Protein AF-U3TT16-F1 (afdb_monomer)

Secondary structure (DSSP, 8-state):
--------------TTSPPPP-----TTSS-HHHHHHHHHHHHHTSHHHHHHHHHT-GGG--SS--SS-----PPP-

Radius of gyration: 17.25 Å; Cα contacts (8 Å, |Δi|>4): 35; chains: 1; bounding box: 38×57×32 Å

Sequence (77 aa):
MESGFARANKIVGHGPFRAWVAVTTKKGNGLDVALQQAINGAIAGGQYRQVLARWGEEGEAVEISQVNPPGIVYQEN

Solvent-accessible surface area (backbone atoms only — not comparable to full-atom values): 5472 Å² total; per-resi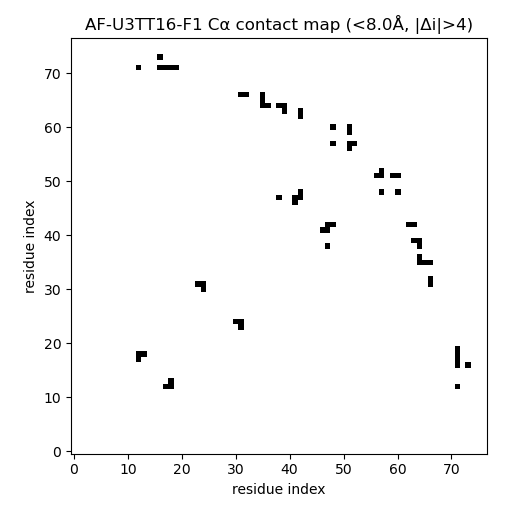due (Å²): 142,82,85,77,82,74,81,73,81,75,83,89,65,57,85,94,54,79,70,87,87,81,90,87,76,69,88,91,69,76,51,65,66,58,50,36,52,53,50,39,48,33,48,77,70,43,54,48,57,55,54,26,60,74,71,74,42,62,89,73,66,72,94,66,64,71,83,85,64,86,72,83,82,80,83,83,130

Foldseek 3Di:
DDPDPPPPPDDQDDPPWDFDDDDDDDPPPPCQVVVQVVVQVCLVVCVVVVVCVVVVNNVNDDNGDDRPDDGTDDDDD

pLDDT: mean 87.63, std 15.42, range [42.97, 98.69]

Structure (mmCIF, N/CA/C/O backbone):
data_AF-U3TT16-F1
#
_entry.id   AF-U3TT16-F1
#
loop_
_atom_site.group_PDB
_atom_site.id
_atom_site.type_symbol
_atom_site.label_atom_id
_atom_site.label_alt_id
_atom_site.label_comp_id
_atom_site.label_asym_id
_atom_site.label_entity_id
_atom_site.label_seq_id
_atom_site.pdbx_PDB_ins_code
_atom_site.Cartn_x
_atom_site.Cartn_y
_atom_site.Cartn_z
_atom_site.occupancy
_atom_site.B_iso_or_equiv
_atom_site.auth_seq_id
_atom_site.auth_comp_id
_atom_site.auth_asym_id
_atom_site.auth_atom_id
_atom_site.pdbx_PDB_model_num
ATOM 1 N N . MET A 1 1 ? 2.738 45.850 12.082 1.00 44.69 1 MET A N 1
ATOM 2 C CA . MET A 1 1 ? 1.904 44.641 12.216 1.00 44.69 1 MET A CA 1
ATOM 3 C C . MET A 1 1 ? 1.643 44.125 10.819 1.00 44.69 1 MET A C 1
ATOM 5 O O . MET A 1 1 ? 0.804 44.710 10.170 1.00 44.69 1 MET A O 1
ATOM 9 N N . GLU A 1 2 ? 2.403 43.131 10.359 1.00 42.97 2 GLU A N 1
ATOM 10 C CA . GLU A 1 2 ? 2.031 42.167 9.308 1.00 42.97 2 GLU A CA 1
ATOM 11 C C . GLU A 1 2 ? 3.101 41.064 9.343 1.00 42.97 2 GLU A C 1
ATOM 13 O O . GLU A 1 2 ? 4.168 41.195 8.750 1.00 42.97 2 GLU A O 1
ATOM 18 N N . SER A 1 3 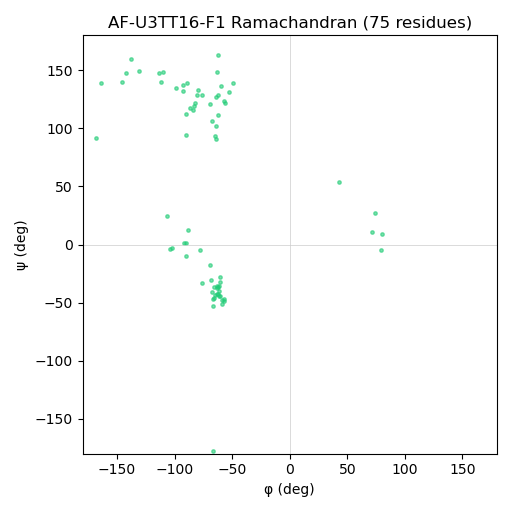? 2.876 40.000 10.118 1.00 43.69 3 SER A N 1
ATOM 19 C CA . SER A 1 3 ? 3.666 38.773 9.979 1.00 43.69 3 SER A CA 1
ATOM 20 C C . SER A 1 3 ? 2.952 37.892 8.962 1.00 43.69 3 SER A C 1
ATOM 22 O O . SER A 1 3 ? 2.001 37.181 9.298 1.00 43.69 3 SER A O 1
ATOM 24 N N . GLY A 1 4 ? 3.380 38.003 7.706 1.00 49.00 4 GLY A N 1
ATOM 25 C CA . GLY A 1 4 ? 2.908 37.169 6.612 1.00 49.00 4 GLY A CA 1
ATOM 26 C C . GLY A 1 4 ? 3.111 35.690 6.932 1.00 49.00 4 GLY A C 1
ATOM 27 O O . GLY A 1 4 ? 4.227 35.235 7.178 1.00 49.00 4 GLY A O 1
ATOM 28 N N . PHE A 1 5 ? 2.018 34.932 6.916 1.00 57.34 5 PHE A N 1
ATOM 29 C CA . PHE A 1 5 ? 2.046 33.477 6.874 1.00 57.34 5 PHE A CA 1
ATOM 30 C C . PHE A 1 5 ? 2.679 33.041 5.548 1.00 57.34 5 PHE A C 1
ATOM 32 O O . PHE A 1 5 ? 1.992 32.859 4.541 1.00 57.34 5 PHE A O 1
ATOM 39 N N . ALA A 1 6 ? 3.997 32.859 5.539 1.00 55.50 6 ALA A N 1
ATOM 40 C CA . ALA A 1 6 ? 4.644 32.084 4.497 1.00 55.50 6 ALA A CA 1
ATOM 41 C C . ALA A 1 6 ? 4.135 30.642 4.628 1.00 55.50 6 ALA A C 1
ATOM 43 O O . ALA A 1 6 ? 4.539 29.897 5.522 1.00 55.50 6 ALA A O 1
ATOM 44 N N . ARG A 1 7 ? 3.203 30.248 3.755 1.00 55.81 7 ARG A N 1
ATOM 45 C CA . ARG A 1 7 ? 2.880 28.836 3.546 1.00 55.81 7 ARG A CA 1
ATOM 46 C C . ARG A 1 7 ? 4.123 28.178 2.959 1.00 55.81 7 ARG A C 1
ATOM 48 O O . ARG A 1 7 ? 4.349 28.226 1.755 1.00 55.81 7 ARG A O 1
ATOM 55 N N . ALA A 1 8 ? 4.956 27.617 3.828 1.00 63.66 8 ALA A N 1
ATOM 56 C CA . ALA A 1 8 ? 6.072 26.791 3.415 1.00 63.66 8 ALA A CA 1
ATOM 57 C C . ALA A 1 8 ? 5.502 25.506 2.806 1.00 63.66 8 ALA A C 1
ATOM 59 O O . ALA A 1 8 ? 4.978 24.644 3.513 1.00 63.66 8 ALA A O 1
ATOM 60 N N . ASN A 1 9 ? 5.573 25.388 1.482 1.00 68.12 9 ASN A N 1
ATOM 61 C CA . ASN A 1 9 ? 5.342 24.117 0.812 1.00 68.12 9 ASN A CA 1
ATOM 62 C C . ASN A 1 9 ? 6.429 23.145 1.293 1.00 68.12 9 ASN A C 1
ATOM 64 O O . ASN A 1 9 ? 7.608 23.335 1.002 1.00 68.12 9 ASN A O 1
ATOM 68 N N . LYS A 1 10 ? 6.045 22.129 2.071 1.00 73.69 10 LYS A N 1
ATOM 69 C CA . LYS A 1 10 ? 6.967 21.085 2.523 1.00 73.69 10 LYS A CA 1
ATOM 70 C C . LYS A 1 10 ? 7.079 20.025 1.431 1.00 73.69 10 LYS A C 1
ATOM 72 O O . LYS A 1 10 ? 6.102 19.343 1.136 1.00 73.69 10 LYS A O 1
ATOM 77 N N . ILE A 1 11 ? 8.271 19.866 0.863 1.00 75.19 11 ILE A N 1
ATOM 78 C CA . ILE A 1 11 ? 8.589 18.726 -0.002 1.00 75.19 11 ILE A CA 1
ATOM 79 C C . ILE A 1 11 ? 8.640 17.476 0.885 1.00 75.19 11 ILE A C 1
ATOM 81 O O . ILE A 1 11 ? 9.391 17.430 1.858 1.00 75.19 11 ILE A O 1
ATOM 85 N N . VAL A 1 12 ? 7.800 16.485 0.581 1.00 74.50 12 VAL A N 1
ATOM 86 C CA . VAL A 1 12 ? 7.663 15.243 1.370 1.00 74.50 12 VAL A CA 1
ATOM 87 C C . VAL A 1 12 ? 8.365 14.037 0.736 1.00 74.50 12 VAL A C 1
ATOM 89 O O . VAL A 1 12 ? 8.423 12.982 1.358 1.00 74.50 12 VAL A O 1
ATOM 92 N N . GLY A 1 13 ? 8.946 14.213 -0.453 1.00 79.94 13 GLY A N 1
ATOM 93 C CA . GLY A 1 13 ? 9.762 13.2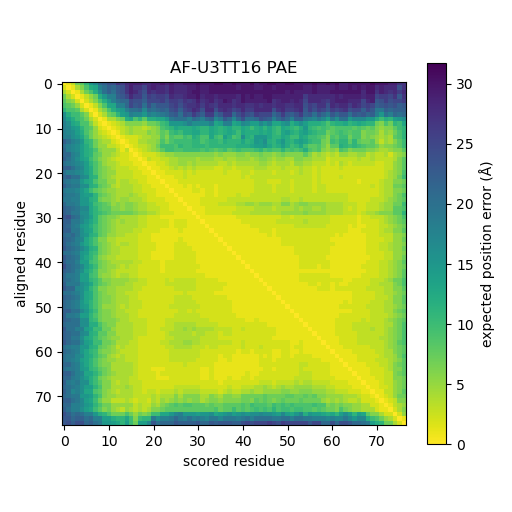34 -1.168 1.00 79.94 13 GLY A CA 1
ATOM 94 C C . GLY A 1 13 ? 10.563 13.924 -2.271 1.00 79.94 13 GLY A C 1
ATOM 95 O O . GLY A 1 13 ? 10.039 14.817 -2.937 1.00 79.94 13 GLY A O 1
ATOM 96 N N . HIS A 1 14 ? 11.827 13.547 -2.442 1.00 81.75 14 HIS A N 1
ATOM 97 C CA . HIS A 1 14 ? 12.667 14.015 -3.544 1.00 81.75 14 HIS A CA 1
ATOM 98 C C . HIS A 1 14 ? 13.571 12.885 -4.039 1.00 81.75 14 HIS A C 1
ATOM 100 O O . HIS A 1 14 ? 13.987 12.027 -3.264 1.00 81.75 14 HIS A O 1
ATOM 106 N N . GLY A 1 15 ? 13.866 12.886 -5.340 1.00 83.06 15 GLY A N 1
ATOM 107 C CA . GLY A 1 15 ? 14.804 11.931 -5.924 1.00 83.06 15 GLY A CA 1
ATOM 108 C C . GLY A 1 15 ? 16.218 12.116 -5.353 1.00 83.06 15 GLY A C 1
ATOM 109 O O . GLY A 1 15 ? 16.585 13.245 -5.022 1.00 83.06 15 GLY A O 1
ATOM 110 N N . PRO A 1 16 ? 17.016 11.040 -5.235 1.00 87.69 16 PRO A N 1
ATOM 111 C CA . PRO A 1 16 ? 16.758 9.672 -5.705 1.00 87.69 16 PRO A CA 1
ATOM 112 C C . PRO A 1 16 ? 16.012 8.773 -4.693 1.00 87.69 16 PRO A C 1
ATOM 114 O O . PRO A 1 16 ? 15.973 7.557 -4.868 1.00 87.69 16 PRO A O 1
ATOM 117 N N . PHE A 1 17 ? 15.438 9.329 -3.623 1.00 86.19 17 PHE A N 1
ATOM 118 C CA . PHE A 1 17 ? 14.811 8.539 -2.561 1.00 86.19 17 PHE A CA 1
ATOM 119 C C . PHE A 1 17 ? 13.406 8.064 -2.959 1.00 86.19 17 PHE A C 1
ATOM 121 O O . PHE A 1 17 ? 12.580 8.851 -3.424 1.00 86.19 17 PHE A O 1
ATOM 128 N N . ARG A 1 18 ? 13.112 6.774 -2.741 1.00 85.69 18 ARG A N 1
ATOM 129 C CA . ARG A 1 18 ? 11.780 6.201 -2.991 1.00 85.69 18 ARG A CA 1
ATOM 130 C C . ARG A 1 18 ? 10.745 6.840 -2.061 1.00 85.69 18 ARG A C 1
ATOM 132 O O . ARG A 1 18 ? 10.904 6.816 -0.841 1.00 85.69 18 ARG A O 1
ATOM 139 N N . ALA A 1 19 ? 9.666 7.354 -2.645 1.00 88.62 19 ALA A N 1
ATOM 140 C CA . ALA A 1 19 ? 8.501 7.841 -1.918 1.00 88.62 19 ALA A CA 1
ATOM 141 C C . ALA A 1 19 ? 7.394 6.780 -1.916 1.00 88.62 19 ALA A C 1
ATOM 143 O O . ALA A 1 19 ? 7.093 6.188 -2.946 1.00 88.62 19 ALA A O 1
ATOM 144 N N . TRP A 1 20 ? 6.783 6.544 -0.756 1.00 89.81 20 TRP A N 1
ATOM 145 C CA . TRP A 1 20 ? 5.712 5.558 -0.610 1.00 89.81 20 TRP A CA 1
ATOM 146 C C . TRP A 1 20 ? 4.338 6.177 -0.882 1.00 89.81 20 TRP A C 1
ATOM 148 O O . TRP A 1 20 ? 4.042 7.277 -0.411 1.00 89.81 20 TRP A O 1
ATOM 158 N N . VAL A 1 21 ? 3.474 5.440 -1.581 1.00 90.94 21 VAL A N 1
ATOM 159 C CA . VAL A 1 21 ? 2.059 5.792 -1.777 1.00 90.94 21 VAL A CA 1
ATOM 160 C C . VAL A 1 21 ? 1.213 5.128 -0.690 1.00 90.94 21 VAL A C 1
ATOM 162 O O . VAL A 1 21 ? 1.423 3.963 -0.358 1.00 90.94 21 VAL A O 1
ATOM 165 N N . ALA A 1 22 ? 0.248 5.861 -0.129 1.00 93.06 22 ALA A N 1
ATOM 166 C CA . ALA A 1 22 ? -0.570 5.394 0.988 1.00 93.06 22 ALA A CA 1
ATOM 167 C C . ALA A 1 22 ? -2.072 5.603 0.753 1.00 93.06 22 ALA A C 1
ATOM 169 O O . ALA A 1 22 ? -2.494 6.582 0.139 1.00 93.06 22 ALA A O 1
ATOM 170 N N . VAL A 1 23 ? -2.879 4.710 1.332 1.00 94.88 23 VAL A N 1
ATOM 171 C CA . VAL A 1 23 ? -4.314 4.923 1.567 1.00 94.88 23 VAL A CA 1
ATOM 172 C C . VAL A 1 23 ? -4.475 5.494 2.971 1.00 94.88 23 VAL A C 1
ATOM 174 O O . VAL A 1 23 ? -3.891 4.975 3.921 1.00 94.88 23 VAL A O 1
ATOM 177 N N . THR A 1 24 ? -5.255 6.563 3.119 1.00 95.06 24 THR A N 1
ATOM 178 C CA . THR A 1 24 ? -5.422 7.252 4.403 1.00 95.06 24 THR A CA 1
ATOM 179 C C . THR A 1 24 ? -6.839 7.109 4.944 1.00 95.06 24 THR A C 1
ATOM 181 O O . THR A 1 24 ? -7.817 7.023 4.206 1.00 95.06 24 THR A O 1
ATOM 184 N N . THR A 1 25 ? -6.944 7.075 6.270 1.00 96.25 25 THR A N 1
ATOM 185 C CA . THR A 1 25 ? -8.209 7.028 7.007 1.00 96.25 25 THR A CA 1
ATOM 186 C C . THR A 1 25 ? -8.139 7.960 8.216 1.00 96.25 25 THR A C 1
ATOM 188 O O . THR A 1 25 ? -7.052 8.330 8.669 1.00 96.25 25 THR A O 1
ATOM 191 N N . LYS A 1 26 ? -9.296 8.372 8.749 1.00 97.25 26 LYS A N 1
ATOM 192 C CA . LYS A 1 26 ? -9.360 9.264 9.914 1.00 97.25 26 LYS A CA 1
ATOM 193 C C . LYS A 1 26 ? -8.713 8.592 11.128 1.00 97.25 26 LYS A C 1
ATOM 195 O O . LYS A 1 26 ? -9.099 7.494 11.520 1.00 97.25 26 LYS A O 1
ATOM 200 N N . LYS A 1 27 ? -7.784 9.294 11.783 1.00 94.50 27 LYS A N 1
ATOM 201 C CA . LYS A 1 27 ? -7.147 8.821 13.020 1.00 94.50 27 LYS A CA 1
ATOM 202 C C . LYS A 1 27 ? -8.200 8.426 14.063 1.00 94.50 27 LYS A C 1
ATOM 204 O O . LYS A 1 27 ? -9.114 9.200 14.346 1.00 94.50 27 LYS A O 1
ATOM 209 N N . GLY A 1 28 ? -8.034 7.238 14.644 1.00 95.00 28 GLY A N 1
ATOM 210 C CA . GLY A 1 28 ? -8.890 6.727 15.717 1.00 95.00 28 GLY A CA 1
ATOM 211 C C . GLY A 1 28 ? -10.223 6.123 15.265 1.00 95.00 28 GLY A C 1
ATOM 212 O O . GLY A 1 28 ? -11.044 5.824 16.122 1.00 95.00 28 GLY A O 1
ATOM 213 N N . ASN A 1 29 ? -10.461 5.929 13.960 1.00 97.06 29 ASN A N 1
ATOM 214 C CA . ASN A 1 29 ? -11.683 5.270 13.478 1.00 97.06 29 ASN A CA 1
ATOM 215 C C . ASN A 1 29 ? -11.572 3.739 13.333 1.00 97.06 29 ASN A C 1
ATOM 217 O O . ASN A 1 29 ? -12.533 3.109 12.905 1.00 97.06 29 ASN A O 1
ATOM 221 N N . GLY A 1 30 ? -10.417 3.153 13.666 1.00 95.00 30 GLY A N 1
ATOM 222 C CA . GLY A 1 30 ? -10.197 1.702 13.670 1.00 95.00 30 GLY A CA 1
ATOM 223 C C . GLY A 1 30 ? -10.123 1.037 12.291 1.00 95.00 30 GLY A C 1
ATOM 224 O O . GLY A 1 30 ? -10.165 -0.187 12.217 1.00 95.00 30 GLY A O 1
ATOM 225 N N . LEU A 1 31 ? -10.037 1.805 11.197 1.00 97.75 31 LEU A N 1
ATOM 226 C CA . LEU A 1 31 ? -10.015 1.244 9.838 1.00 97.75 31 LEU A CA 1
ATOM 227 C C . LEU A 1 31 ? -8.612 0.935 9.301 1.00 97.75 31 LEU A C 1
ATOM 229 O O . LEU A 1 31 ? -8.502 0.319 8.248 1.00 97.75 31 LEU A O 1
ATOM 233 N N . ASP A 1 32 ? -7.545 1.352 9.975 1.00 96.94 32 ASP A N 1
ATOM 234 C CA . ASP A 1 32 ? -6.164 1.172 9.507 1.00 96.94 32 ASP A CA 1
ATOM 235 C C . ASP A 1 32 ? -5.799 -0.305 9.292 1.00 96.94 32 ASP A C 1
ATOM 237 O O . ASP A 1 32 ? -5.369 -0.682 8.199 1.00 96.94 32 ASP A O 1
ATOM 241 N N . VAL A 1 33 ? -6.051 -1.160 10.285 1.00 96.69 33 VAL A N 1
ATOM 242 C CA . VAL A 1 33 ? -5.783 -2.605 10.185 1.00 96.69 33 VAL A CA 1
ATOM 243 C C . VAL A 1 33 ? -6.703 -3.271 9.160 1.00 96.69 33 VAL A C 1
ATOM 245 O O . VAL A 1 33 ? -6.252 -4.103 8.376 1.00 96.69 33 VAL A O 1
ATOM 248 N N . ALA A 1 34 ? -7.983 -2.891 9.114 1.00 97.75 34 ALA A N 1
ATOM 249 C CA . ALA A 1 34 ? -8.934 -3.450 8.151 1.00 97.75 34 ALA A CA 1
ATOM 250 C C . ALA A 1 34 ? -8.529 -3.138 6.699 1.00 97.75 34 ALA A C 1
ATOM 252 O O . ALA A 1 34 ? -8.564 -4.021 5.840 1.00 97.75 34 ALA A O 1
ATOM 253 N N . LEU A 1 35 ? -8.088 -1.905 6.434 1.00 98.12 35 LEU A N 1
ATOM 254 C CA . LEU A 1 35 ? -7.583 -1.493 5.125 1.00 98.12 35 LEU A CA 1
ATOM 255 C C . LEU A 1 35 ? -6.295 -2.238 4.761 1.00 98.12 35 LEU A C 1
ATOM 257 O O . LEU A 1 35 ? -6.183 -2.722 3.636 1.00 98.12 35 LEU A O 1
ATOM 261 N N . GLN A 1 36 ? -5.358 -2.395 5.703 1.00 98.25 36 GLN A N 1
ATOM 262 C CA . GLN A 1 36 ? -4.145 -3.186 5.480 1.00 98.25 36 GLN A CA 1
ATOM 263 C C . GLN A 1 36 ? -4.482 -4.625 5.064 1.00 98.25 36 G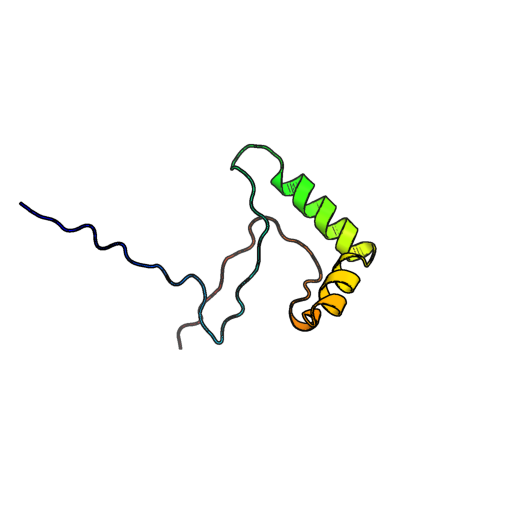LN A C 1
ATOM 265 O O . GLN A 1 36 ? -3.942 -5.123 4.077 1.00 98.25 36 GLN A O 1
ATOM 270 N N . GLN A 1 37 ? -5.385 -5.288 5.792 1.00 98.44 37 GLN A N 1
ATOM 271 C CA . GLN A 1 37 ? -5.790 -6.664 5.496 1.00 98.44 37 GLN A CA 1
ATOM 272 C C . GLN A 1 37 ? -6.467 -6.777 4.128 1.00 98.44 37 GLN A C 1
ATOM 274 O O . GLN A 1 37 ? -6.147 -7.684 3.361 1.00 98.44 37 GLN A O 1
ATOM 279 N N . ALA A 1 38 ? -7.344 -5.832 3.780 1.00 98.44 38 ALA A N 1
ATOM 280 C CA . ALA A 1 38 ? -7.981 -5.801 2.466 1.00 98.44 38 ALA A CA 1
ATOM 281 C C . ALA A 1 38 ? -6.954 -5.652 1.328 1.00 98.44 38 ALA A C 1
ATOM 283 O O . ALA A 1 38 ? -7.023 -6.379 0.335 1.00 98.44 38 ALA A O 1
ATOM 284 N N . ILE A 1 39 ? -5.972 -4.756 1.484 1.00 98.19 39 ILE A N 1
ATOM 285 C CA . ILE A 1 39 ? -4.908 -4.556 0.490 1.00 98.19 39 ILE A CA 1
ATOM 286 C C . ILE A 1 39 ? -4.029 -5.807 0.387 1.00 98.19 39 ILE A C 1
ATOM 288 O O . ILE A 1 39 ? -3.774 -6.276 -0.719 1.00 98.19 39 ILE A O 1
ATOM 292 N N . ASN A 1 40 ? -3.615 -6.394 1.511 1.00 98.69 40 ASN A N 1
ATOM 293 C CA . ASN A 1 40 ? -2.828 -7.631 1.509 1.00 98.69 40 ASN A CA 1
ATOM 294 C C . ASN A 1 40 ? -3.591 -8.798 0.870 1.00 98.69 40 ASN A C 1
ATOM 296 O O . ASN A 1 40 ? -2.996 -9.587 0.139 1.00 98.69 40 ASN A O 1
ATOM 300 N N . GLY A 1 41 ? -4.910 -8.872 1.068 1.00 98.69 41 GLY A N 1
ATOM 301 C CA . GLY A 1 41 ? -5.773 -9.820 0.367 1.00 98.69 41 GLY A CA 1
ATOM 302 C C . GLY A 1 41 ? -5.758 -9.618 -1.151 1.00 98.69 41 GLY A C 1
ATOM 303 O O . GLY A 1 41 ? -5.609 -10.587 -1.890 1.00 98.69 41 GLY A O 1
ATOM 304 N N . ALA A 1 42 ? -5.836 -8.371 -1.627 1.00 98.56 42 ALA A N 1
ATOM 305 C CA . ALA A 1 42 ? -5.751 -8.046 -3.055 1.00 98.56 42 ALA A CA 1
ATOM 306 C C . ALA A 1 42 ? -4.352 -8.289 -3.656 1.00 98.56 42 ALA A C 1
ATOM 308 O O . ALA A 1 42 ? -4.230 -8.606 -4.843 1.00 98.56 42 ALA A O 1
ATOM 309 N N . ILE A 1 43 ? -3.291 -8.147 -2.853 1.00 98.56 43 ILE A N 1
ATOM 310 C CA . ILE A 1 43 ? -1.925 -8.526 -3.234 1.00 98.56 43 ILE A CA 1
ATOM 311 C C . ILE A 1 43 ? -1.838 -10.046 -3.395 1.00 98.56 43 ILE A C 1
ATOM 313 O O . ILE A 1 43 ? -1.447 -10.523 -4.462 1.00 98.56 43 ILE A O 1
ATOM 317 N N . ALA A 1 44 ? -2.259 -10.802 -2.379 1.00 98.56 44 ALA A N 1
ATOM 318 C CA . ALA A 1 44 ? -2.217 -12.263 -2.383 1.00 98.56 44 ALA A CA 1
ATOM 319 C C . ALA A 1 44 ? -3.102 -12.876 -3.481 1.00 98.56 44 ALA A C 1
ATOM 321 O O . ALA A 1 44 ? -2.718 -13.859 -4.111 1.00 98.56 44 ALA A O 1
ATOM 322 N N . GLY A 1 45 ? -4.264 -12.276 -3.745 1.00 98.50 45 GLY A N 1
ATOM 323 C CA . GLY A 1 45 ? -5.180 -12.702 -4.803 1.00 98.50 45 GLY A CA 1
ATOM 324 C C . GLY A 1 45 ? -4.770 -12.263 -6.214 1.00 98.50 45 GLY A C 1
ATOM 325 O O . GLY A 1 45 ? -5.428 -12.638 -7.184 1.00 98.50 45 GLY A O 1
ATOM 326 N N . GLY A 1 46 ? -3.700 -11.474 -6.355 1.00 98.25 46 GLY A N 1
ATOM 327 C CA . GLY A 1 46 ? -3.162 -11.035 -7.643 1.00 98.25 46 GLY A CA 1
ATOM 328 C C . GLY A 1 46 ? -3.912 -9.877 -8.309 1.00 98.25 46 GLY A C 1
ATOM 329 O O . GLY A 1 46 ? -3.428 -9.359 -9.318 1.00 98.25 46 GLY A O 1
ATOM 330 N N . GLN A 1 47 ? -5.034 -9.407 -7.755 1.00 98.69 47 GLN A N 1
ATOM 331 C CA . GLN A 1 47 ? -5.783 -8.268 -8.304 1.00 98.69 47 GLN A CA 1
ATOM 332 C C . GLN A 1 47 ? -4.938 -6.988 -8.290 1.00 98.69 47 GLN A C 1
ATOM 334 O O . GLN A 1 47 ? -4.981 -6.210 -9.240 1.00 98.69 47 GLN A O 1
ATOM 339 N N . TYR A 1 48 ? -4.116 -6.798 -7.253 1.00 98.38 48 TYR A N 1
ATOM 340 C CA . TYR A 1 48 ? -3.174 -5.680 -7.179 1.00 98.38 48 TYR A CA 1
ATOM 341 C C . TYR A 1 48 ? -2.222 -5.657 -8.384 1.00 98.38 48 TYR A C 1
ATOM 343 O O . TYR A 1 48 ? -2.084 -4.632 -9.048 1.00 98.38 48 TYR A O 1
ATOM 351 N N . ARG A 1 49 ? -1.634 -6.809 -8.735 1.00 98.25 49 ARG A N 1
ATOM 352 C CA . ARG A 1 49 ? -0.726 -6.916 -9.888 1.00 98.25 49 ARG A CA 1
ATOM 353 C C . ARG A 1 49 ? -1.436 -6.671 -11.216 1.00 98.25 49 ARG A C 1
ATOM 355 O O . ARG A 1 49 ? -0.853 -6.050 -12.095 1.00 98.25 49 ARG A O 1
ATOM 362 N N . GLN A 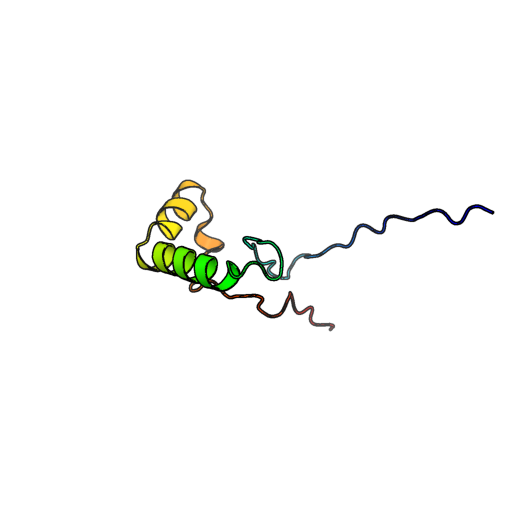1 50 ? -2.686 -7.114 -11.358 1.00 98.56 50 GLN A N 1
ATOM 363 C CA . GLN A 1 50 ? -3.483 -6.840 -12.560 1.00 98.56 50 GLN A CA 1
ATOM 364 C C . GLN A 1 50 ? -3.698 -5.336 -12.766 1.00 98.56 50 GLN A C 1
ATOM 366 O O . GLN A 1 50 ? -3.622 -4.852 -13.893 1.00 98.56 50 GLN A O 1
ATOM 371 N N . VAL A 1 51 ? -3.937 -4.589 -11.682 1.00 98.12 51 VAL A N 1
ATOM 372 C CA . VAL A 1 51 ? -4.062 -3.128 -11.745 1.00 98.12 51 VAL A CA 1
ATOM 373 C C . VAL A 1 51 ? -2.730 -2.489 -12.126 1.00 98.12 51 VAL A C 1
ATOM 375 O O . VAL A 1 51 ? -2.724 -1.665 -13.033 1.00 98.12 51 VAL A O 1
ATOM 378 N N . LEU A 1 52 ? -1.614 -2.884 -11.504 1.00 98.19 52 LEU A N 1
ATOM 379 C CA . LEU A 1 52 ? -0.299 -2.335 -11.859 1.00 98.19 52 LEU A CA 1
ATOM 380 C C . LEU A 1 52 ? 0.045 -2.575 -13.334 1.00 98.19 52 LEU A C 1
ATOM 382 O O . LEU A 1 52 ? 0.388 -1.630 -14.035 1.00 98.19 52 LEU A O 1
ATOM 386 N N . ALA A 1 53 ? -0.143 -3.802 -13.828 1.00 98.44 53 ALA A N 1
ATOM 387 C CA . ALA A 1 53 ? 0.129 -4.151 -15.223 1.00 98.44 53 ALA A CA 1
ATOM 388 C C . ALA A 1 53 ? -0.755 -3.380 -16.212 1.00 98.44 53 ALA A C 1
ATOM 390 O O . ALA A 1 53 ? -0.312 -2.991 -17.289 1.00 98.44 53 ALA A O 1
ATOM 391 N N . ARG A 1 54 ? -2.014 -3.109 -15.845 1.00 98.50 54 ARG A N 1
ATOM 392 C CA . ARG A 1 54 ? -2.912 -2.286 -16.665 1.00 98.50 54 ARG A CA 1
ATOM 393 C C . ARG A 1 54 ? -2.369 -0.868 -16.875 1.00 98.50 54 ARG A C 1
ATOM 395 O O . ARG A 1 54 ? -2.656 -0.276 -17.913 1.00 98.50 54 ARG A O 1
ATOM 402 N N . TRP A 1 55 ? -1.651 -0.327 -15.894 1.00 98.00 55 TRP A N 1
ATOM 403 C CA . TRP A 1 55 ? -1.146 1.048 -15.912 1.00 98.00 55 TRP A CA 1
ATOM 404 C C . TRP A 1 55 ? 0.355 1.157 -16.211 1.00 98.00 55 TRP A C 1
ATOM 406 O O . TRP A 1 55 ? 0.835 2.272 -16.371 1.00 98.00 55 TRP A O 1
ATOM 416 N N . GLY A 1 56 ? 1.077 0.040 -16.347 1.00 97.81 56 GLY A N 1
ATOM 417 C CA . GLY A 1 56 ? 2.530 0.042 -16.558 1.00 97.81 56 GLY A CA 1
ATOM 418 C C . GLY A 1 56 ? 3.338 0.395 -15.301 1.00 97.81 56 GLY A C 1
ATOM 419 O O . GLY A 1 56 ? 4.430 0.944 -15.411 1.00 97.81 56 GLY A O 1
ATOM 420 N N . GLU A 1 57 ? 2.786 0.126 -14.114 1.00 97.31 57 GLU A N 1
ATOM 421 C CA . GLU A 1 57 ? 3.342 0.503 -12.803 1.00 97.31 57 GLU A CA 1
ATOM 422 C C . GLU A 1 57 ? 3.933 -0.700 -12.045 1.00 97.31 57 GLU A C 1
ATOM 424 O O . GLU A 1 57 ? 4.001 -0.726 -10.814 1.00 97.31 57 GLU A O 1
ATOM 429 N N . GLU A 1 58 ? 4.342 -1.757 -12.746 1.00 97.00 58 GLU A N 1
ATOM 430 C CA . GLU A 1 58 ? 4.843 -2.981 -12.111 1.00 97.00 58 GLU A CA 1
ATOM 431 C C . GLU A 1 58 ? 6.093 -2.740 -11.246 1.00 97.00 58 GLU A C 1
ATOM 433 O O . GLU A 1 58 ? 6.306 -3.453 -10.264 1.00 97.00 58 GLU A O 1
ATOM 438 N N . GLY A 1 59 ? 6.896 -1.720 -11.574 1.00 94.62 59 GLY A N 1
ATOM 439 C CA . GLY A 1 59 ? 8.081 -1.315 -10.807 1.00 94.62 59 GLY A CA 1
ATOM 440 C C . GLY A 1 59 ? 7.778 -0.685 -9.440 1.00 94.62 59 GLY A C 1
ATOM 441 O O . GLY A 1 59 ? 8.658 -0.658 -8.574 1.00 94.62 59 GLY A O 1
ATOM 442 N N . GLU A 1 60 ? 6.540 -0.235 -9.225 1.00 93.56 60 GLU A N 1
ATOM 443 C CA . GLU A 1 60 ? 6.065 0.365 -7.969 1.00 93.56 60 GLU A CA 1
ATOM 444 C C . GLU A 1 60 ? 5.455 -0.670 -7.008 1.00 93.56 60 GLU A C 1
ATOM 446 O O . GLU A 1 60 ? 4.985 -0.332 -5.918 1.00 93.56 60 GLU A O 1
ATOM 451 N N . ALA A 1 61 ? 5.451 -1.949 -7.396 1.00 96.19 61 ALA A N 1
ATOM 452 C CA . ALA A 1 61 ? 4.873 -3.015 -6.595 1.00 96.19 61 ALA A CA 1
ATOM 453 C C . ALA A 1 61 ? 5.534 -3.132 -5.212 1.00 96.19 61 ALA A C 1
ATOM 455 O O . ALA A 1 61 ? 6.759 -3.168 -5.074 1.00 96.19 61 ALA A O 1
ATOM 456 N N . VAL A 1 62 ? 4.698 -3.299 -4.186 1.00 95.94 62 VAL A N 1
ATOM 457 C CA . VAL A 1 62 ? 5.121 -3.715 -2.844 1.00 95.94 62 VAL A CA 1
ATOM 458 C C . VAL A 1 62 ? 4.644 -5.132 -2.544 1.00 95.94 62 VAL A C 1
ATOM 460 O O . VAL A 1 62 ? 3.586 -5.559 -3.005 1.00 95.94 62 VAL A O 1
ATOM 463 N N . GLU A 1 63 ? 5.420 -5.866 -1.748 1.00 97.06 63 GLU A N 1
ATOM 464 C CA . GLU A 1 63 ? 5.066 -7.230 -1.332 1.00 97.06 63 GLU A CA 1
ATOM 465 C C . GLU A 1 63 ? 3.989 -7.250 -0.244 1.00 97.06 63 GLU A C 1
ATOM 467 O O . GLU A 1 63 ? 3.170 -8.165 -0.194 1.00 97.06 63 GLU A O 1
ATOM 472 N N . ILE A 1 64 ? 3.984 -6.242 0.630 1.00 97.44 64 ILE A N 1
ATOM 473 C CA . ILE A 1 64 ? 3.068 -6.153 1.764 1.00 97.44 64 ILE A CA 1
ATOM 474 C C . ILE A 1 64 ? 2.689 -4.699 2.046 1.00 97.44 64 ILE A C 1
ATOM 476 O O . ILE A 1 64 ? 3.528 -3.795 2.013 1.00 97.44 64 ILE A O 1
ATOM 480 N N . SER A 1 65 ? 1.418 -4.478 2.370 1.00 97.50 65 SER A N 1
ATOM 481 C CA . SER A 1 65 ? 0.921 -3.220 2.918 1.00 97.50 65 SER A CA 1
ATOM 482 C C . SER A 1 65 ? 1.305 -3.100 4.393 1.00 97.50 65 SER A C 1
ATOM 484 O O . SER A 1 65 ? 1.038 -3.998 5.196 1.00 97.50 65 SER A O 1
ATOM 486 N N . GLN A 1 66 ? 1.914 -1.980 4.773 1.00 96.69 66 GLN A N 1
ATOM 487 C CA . GLN A 1 66 ? 2.340 -1.698 6.144 1.00 96.69 66 GLN A CA 1
ATOM 488 C C . GLN A 1 66 ? 1.497 -0.568 6.742 1.00 96.69 66 GLN A C 1
ATOM 490 O O . GLN A 1 66 ? 1.215 0.426 6.074 1.00 96.69 66 GLN A O 1
ATOM 495 N N . VAL A 1 67 ? 1.119 -0.699 8.015 1.00 96.31 67 VAL A N 1
ATOM 496 C CA . VAL A 1 67 ? 0.462 0.379 8.766 1.00 96.31 67 VAL A CA 1
ATOM 497 C C . VAL A 1 67 ? 1.532 1.314 9.312 1.00 96.31 67 VAL A C 1
ATOM 499 O O . VAL A 1 67 ? 2.362 0.892 10.110 1.00 96.31 67 VAL A O 1
ATOM 502 N N . ASN A 1 68 ? 1.482 2.582 8.897 1.00 93.12 68 ASN A N 1
ATOM 503 C CA . ASN A 1 68 ? 2.356 3.662 9.370 1.00 93.12 68 ASN A CA 1
ATOM 504 C C . ASN A 1 68 ? 3.844 3.255 9.507 1.00 93.12 68 ASN A C 1
ATOM 506 O O . ASN A 1 68 ? 4.412 3.425 10.591 1.00 93.12 68 ASN A O 1
ATO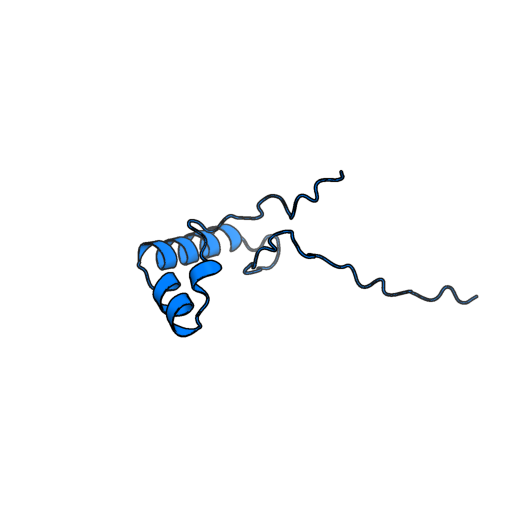M 510 N N . PRO A 1 69 ? 4.485 2.708 8.451 1.00 92.62 69 PRO A N 1
ATOM 511 C CA . PRO A 1 69 ? 5.912 2.406 8.499 1.00 92.62 69 PRO A CA 1
ATOM 512 C C . PRO A 1 69 ? 6.736 3.692 8.689 1.00 92.62 69 PRO A C 1
ATOM 514 O O . PRO A 1 69 ? 6.225 4.794 8.445 1.00 92.62 69 PRO A O 1
ATOM 517 N N . PRO A 1 70 ? 8.017 3.584 9.092 1.00 89.56 70 PRO A N 1
ATOM 518 C CA . PRO A 1 70 ? 8.924 4.725 9.090 1.00 89.56 70 PRO A CA 1
ATOM 519 C C . PRO A 1 70 ? 8.887 5.469 7.748 1.00 89.56 70 PRO A C 1
ATOM 521 O O . PRO A 1 70 ? 8.825 4.856 6.682 1.00 89.56 70 PRO A O 1
ATOM 524 N N . GLY A 1 71 ? 8.905 6.803 7.811 1.00 85.50 71 GLY A N 1
ATOM 525 C CA . GLY A 1 71 ? 8.942 7.651 6.620 1.00 85.50 71 GLY A CA 1
ATOM 526 C C . GLY A 1 71 ? 10.252 7.518 5.834 1.00 85.50 71 GLY A C 1
ATOM 527 O O . GLY A 1 71 ? 11.138 6.745 6.193 1.00 85.50 71 GLY A O 1
ATOM 528 N N . ILE A 1 72 ? 10.385 8.300 4.758 1.00 86.94 72 ILE A N 1
ATOM 529 C CA . ILE A 1 72 ? 11.606 8.327 3.938 1.00 86.94 72 ILE A CA 1
ATOM 530 C C . ILE A 1 72 ? 12.804 8.688 4.824 1.00 86.94 72 ILE A C 1
ATOM 532 O O . ILE A 1 72 ? 12.807 9.735 5.476 1.00 86.94 72 ILE A O 1
ATOM 536 N N . VAL A 1 73 ? 13.816 7.820 4.832 1.00 82.12 73 VAL A N 1
ATOM 537 C CA . VAL A 1 73 ? 15.103 8.087 5.475 1.00 82.12 73 VAL A CA 1
ATOM 538 C C . VAL A 1 73 ? 16.010 8.746 4.443 1.00 82.12 73 VAL A C 1
ATOM 540 O O . VAL A 1 73 ? 16.400 8.116 3.462 1.00 82.12 73 VAL A O 1
ATOM 543 N N . TYR A 1 74 ? 16.334 10.015 4.669 1.00 81.50 74 TYR A N 1
ATOM 544 C CA . TYR A 1 74 ? 17.336 10.737 3.894 1.00 81.50 74 TYR A CA 1
ATOM 545 C C . TYR A 1 74 ? 18.699 10.471 4.534 1.00 81.50 74 TYR A C 1
ATOM 547 O O . TYR A 1 74 ? 18.889 10.783 5.708 1.00 81.50 74 TYR A O 1
A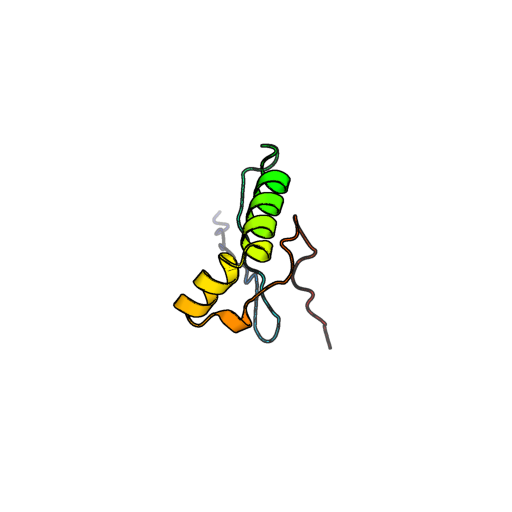TOM 555 N N . GLN A 1 75 ? 19.617 9.837 3.804 1.00 69.94 75 GLN A N 1
ATOM 556 C CA . GLN A 1 75 ? 20.999 9.705 4.266 1.00 69.94 75 GLN A CA 1
ATOM 557 C C . GLN A 1 75 ? 21.741 11.000 3.930 1.00 69.94 75 GLN A C 1
ATOM 559 O O . GLN A 1 75 ? 21.758 11.414 2.771 1.00 69.94 7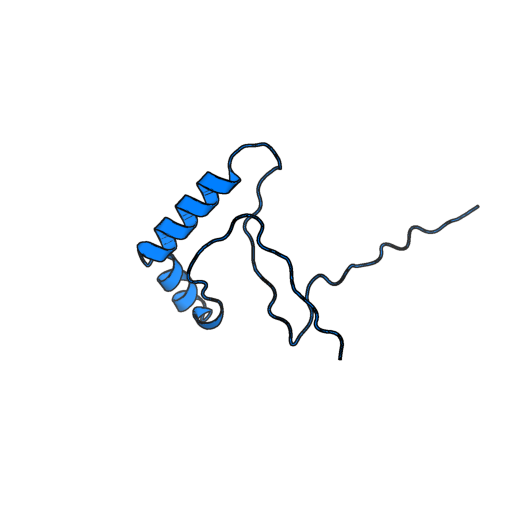5 GLN A O 1
ATO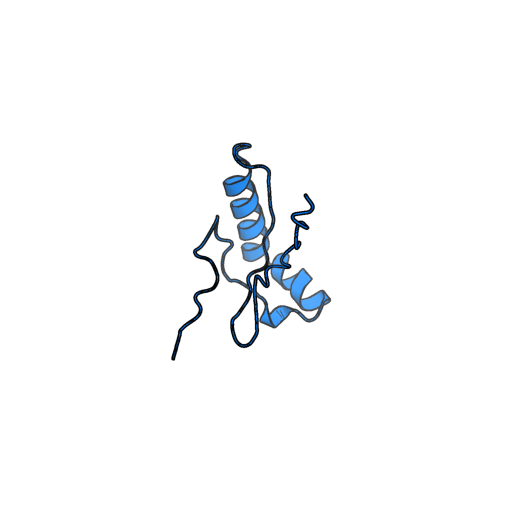M 564 N N . GLU A 1 76 ? 22.297 11.657 4.945 1.00 63.94 76 GLU A N 1
ATOM 565 C CA . GLU A 1 76 ? 23.243 12.758 4.762 1.00 63.94 76 GLU A CA 1
ATOM 566 C C . GLU A 1 76 ? 24.622 12.152 4.467 1.00 63.94 76 GLU A C 1
ATOM 568 O O . GLU A 1 76 ? 25.058 11.242 5.175 1.00 63.94 76 GLU A O 1
ATOM 573 N N . ASN A 1 77 ? 25.261 12.615 3.389 1.00 53.56 77 ASN A N 1
ATOM 574 C CA . ASN A 1 77 ? 26.658 12.296 3.080 1.00 53.56 77 ASN A CA 1
ATOM 575 C C . ASN A 1 77 ? 27.607 13.077 3.989 1.00 53.56 77 ASN A C 1
ATOM 577 O O . ASN A 1 77 ? 27.320 14.273 4.225 1.00 53.56 77 ASN A O 1
#

Mean predicted aligned error: 7.39 Å